Protein AF-A0A371G391-F1 (afdb_monomer_lite)

InterPro domains:
  IPR043128 Reverse transcriptase/Diguanylate cyclase domain [G3DSA:3.30.70.270] (27-77)
  IPR043502 DNA/RNA polymerase superfamily [SSF56672] (12-77)

Sequence (77 aa):
MSLHGYRRNHSGHLVSIRGIEVDKEKFNFIKDFSKIALPLAKLLQKHVEFLFDQPCEDAFQELKKRLTSTPILQAPN

Structure (mmCIF, N/CA/C/O backbone):
data_AF-A0A371G391-F1
#
_entry.id   AF-A0A371G391-F1
#
loop_
_atom_site.group_PDB
_atom_site.id
_atom_site.type_symbol
_atom_site.label_atom_id
_atom_site.label_alt_id
_atom_site.label_comp_id
_atom_site.label_asym_id
_atom_site.label_entity_id
_atom_site.label_seq_id
_atom_site.pdbx_PDB_ins_code
_atom_site.Cartn_x
_atom_site.Cartn_y
_atom_site.Cartn_z
_atom_site.occupancy
_atom_site.B_iso_or_equiv
_atom_site.auth_seq_id
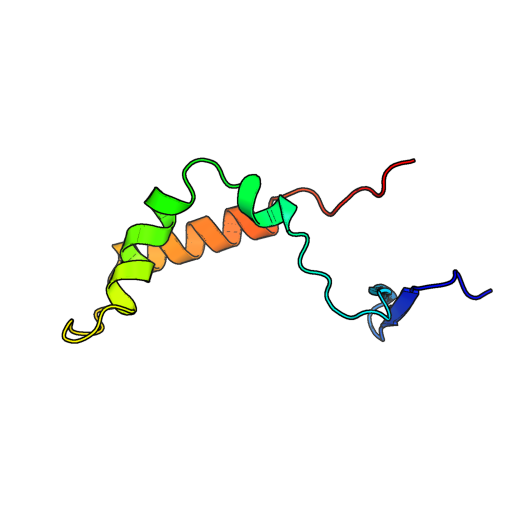_atom_site.auth_comp_id
_atom_site.auth_asym_id
_atom_site.auth_atom_id
_atom_site.pdbx_PDB_model_num
ATOM 1 N N . MET A 1 1 ? 0.003 -26.304 -33.102 1.00 43.84 1 MET A N 1
ATOM 2 C CA . MET A 1 1 ? 1.062 -26.838 -32.217 1.00 43.84 1 MET A CA 1
ATOM 3 C C . MET A 1 1 ? 0.772 -26.355 -30.806 1.00 43.84 1 MET A C 1
ATOM 5 O O . MET A 1 1 ? 1.024 -25.198 -30.500 1.00 43.84 1 MET A O 1
ATOM 9 N N . SER A 1 2 ? 0.115 -27.190 -30.001 1.00 43.12 2 SER A N 1
ATOM 10 C CA . SER A 1 2 ? -0.255 -26.848 -28.625 1.00 43.12 2 SER A CA 1
ATOM 11 C C . SER A 1 2 ? 0.957 -27.043 -27.724 1.00 43.12 2 SER A C 1
ATOM 13 O O . SER A 1 2 ? 1.321 -28.181 -27.434 1.00 43.12 2 SER A O 1
ATOM 15 N N . LEU A 1 3 ? 1.584 -25.947 -27.289 1.00 54.09 3 LEU A N 1
ATOM 16 C CA . LEU A 1 3 ? 2.456 -26.001 -26.120 1.00 54.09 3 LEU A CA 1
ATOM 17 C C . LEU A 1 3 ? 1.573 -26.376 -24.928 1.00 54.09 3 LEU A C 1
ATOM 19 O O . LEU A 1 3 ? 0.668 -25.632 -24.549 1.00 54.09 3 LEU A O 1
ATOM 23 N N . HIS A 1 4 ? 1.785 -27.587 -24.417 1.00 61.00 4 HIS A N 1
ATOM 24 C CA . HIS A 1 4 ? 1.084 -28.149 -23.270 1.00 61.00 4 HIS A CA 1
ATOM 25 C C . HIS A 1 4 ? 1.038 -27.119 -22.128 1.00 61.00 4 HIS A C 1
ATOM 27 O O . HIS A 1 4 ? 2.074 -26.765 -21.576 1.00 61.00 4 HIS A O 1
ATOM 33 N N . GLY A 1 5 ? -0.159 -26.628 -21.788 1.00 70.50 5 GLY A N 1
ATOM 34 C CA . GLY A 1 5 ? -0.378 -25.786 -20.606 1.00 70.50 5 GLY A CA 1
ATOM 35 C C . GLY A 1 5 ? -0.742 -24.317 -20.842 1.00 70.50 5 GLY A C 1
ATOM 36 O O . GLY A 1 5 ? -1.163 -23.667 -19.889 1.00 70.50 5 GLY A O 1
ATOM 37 N N . TYR A 1 6 ? -0.662 -23.781 -22.067 1.00 72.81 6 TYR A N 1
ATOM 38 C CA . TYR A 1 6 ? -0.930 -22.353 -22.324 1.00 72.81 6 TYR A CA 1
ATOM 39 C C . TYR A 1 6 ? -1.892 -22.126 -23.503 1.00 72.81 6 TYR A C 1
ATOM 41 O O . TYR A 1 6 ? -1.823 -22.808 -24.526 1.00 72.81 6 TYR A O 1
ATOM 49 N N . ARG A 1 7 ? -2.790 -21.139 -23.375 1.00 77.44 7 ARG A N 1
ATOM 50 C CA . ARG A 1 7 ? -3.753 -20.694 -24.401 1.00 77.44 7 ARG A CA 1
ATOM 51 C C . ARG A 1 7 ? -3.532 -19.217 -24.733 1.00 77.44 7 ARG A C 1
ATOM 53 O O . ARG A 1 7 ? -3.353 -18.405 -23.835 1.00 77.44 7 ARG A O 1
ATOM 60 N N . ARG A 1 8 ? -3.621 -18.840 -26.013 1.00 74.50 8 ARG A N 1
ATOM 61 C CA . ARG A 1 8 ? -3.682 -17.423 -26.415 1.00 74.50 8 ARG A CA 1
ATOM 62 C C . ARG A 1 8 ? -5.075 -16.833 -26.209 1.00 74.50 8 ARG A C 1
ATOM 64 O O . ARG A 1 8 ? -6.063 -17.428 -26.643 1.00 74.50 8 ARG A O 1
ATOM 71 N N . ASN A 1 9 ? -5.153 -15.676 -25.556 1.00 72.19 9 ASN A N 1
ATOM 72 C CA . ASN A 1 9 ? -6.391 -14.907 -25.444 1.00 72.19 9 ASN A CA 1
ATOM 73 C C . ASN A 1 9 ? -6.654 -14.084 -26.726 1.00 72.19 9 ASN A C 1
ATOM 75 O O . ASN A 1 9 ? -5.828 -14.043 -27.639 1.00 72.19 9 ASN A O 1
ATOM 79 N N . HIS A 1 10 ? -7.813 -13.426 -26.794 1.00 65.19 10 HIS A N 1
ATOM 80 C CA . HIS A 1 10 ? -8.230 -12.629 -27.956 1.00 65.19 10 HIS A CA 1
ATOM 81 C C . HIS A 1 10 ? -7.317 -11.420 -28.238 1.00 65.19 10 HIS A C 1
ATOM 83 O O . HIS A 1 10 ? -7.289 -10.936 -29.363 1.00 65.19 10 HIS A O 1
ATOM 89 N N . SER A 1 11 ? -6.547 -10.959 -27.246 1.00 71.00 11 SER A N 1
ATOM 90 C CA . SER A 1 11 ? -5.549 -9.894 -27.393 1.00 71.00 11 SER A CA 1
ATOM 91 C C . SER A 1 11 ? -4.141 -10.418 -27.727 1.00 71.00 11 SER A C 1
ATOM 93 O O . SER A 1 11 ? -3.196 -9.640 -27.794 1.00 71.00 11 SER A O 1
ATOM 95 N N . GLY A 1 12 ? -3.971 -11.732 -27.926 1.00 74.81 12 GLY A N 1
ATOM 96 C CA . GLY A 1 12 ? -2.708 -12.349 -28.343 1.00 74.81 12 GLY A CA 1
ATOM 97 C C . G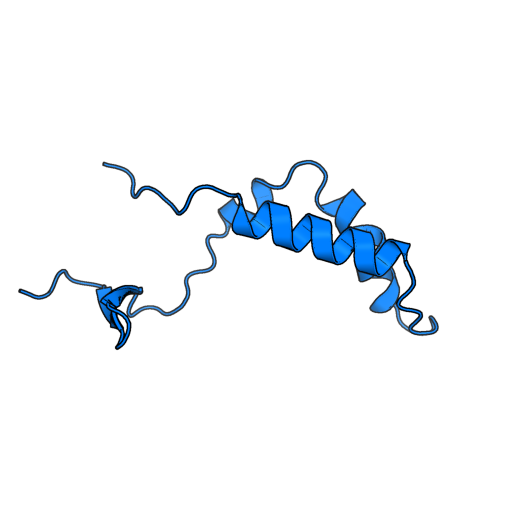LY A 1 12 ? -1.726 -12.712 -27.218 1.00 74.81 12 GLY A C 1
ATOM 98 O O . GLY A 1 12 ? -0.647 -13.237 -27.515 1.00 74.81 12 GLY A O 1
ATOM 99 N N . HIS A 1 13 ? -2.084 -12.504 -25.949 1.00 67.56 13 HIS A N 1
ATOM 100 C CA . HIS A 1 13 ? -1.271 -12.889 -24.791 1.00 67.56 13 HIS A CA 1
ATOM 101 C C . HIS A 1 13 ? -1.420 -14.379 -24.462 1.00 67.56 13 HIS A C 1
ATOM 103 O O . HIS A 1 13 ? -2.513 -14.942 -24.559 1.00 67.56 13 HIS A O 1
ATOM 109 N N . LEU A 1 14 ? -0.320 -15.015 -24.050 1.00 64.81 14 LEU A N 1
ATOM 110 C CA . LEU A 1 14 ? -0.308 -16.393 -23.554 1.00 64.81 14 LEU A CA 1
ATOM 111 C C . LEU A 1 14 ? -0.791 -16.423 -22.098 1.00 64.81 14 LEU A C 1
ATOM 113 O O . LEU A 1 14 ? -0.232 -15.745 -21.242 1.00 64.81 14 LEU A O 1
ATOM 117 N N . VAL A 1 15 ? -1.824 -17.217 -21.827 1.00 67.19 15 VAL A N 1
ATOM 118 C CA . VAL A 1 15 ? -2.433 -17.404 -20.506 1.00 67.19 15 VAL A CA 1
ATOM 119 C C . VAL A 1 15 ? -2.358 -18.882 -20.136 1.00 67.19 15 VAL A C 1
ATOM 121 O O . VAL A 1 15 ? -2.679 -19.742 -20.957 1.00 67.19 15 VAL A O 1
ATOM 124 N N . SER A 1 16 ? -1.928 -19.185 -18.910 1.00 72.38 16 SER A N 1
ATOM 125 C CA . SER A 1 16 ? -1.922 -20.559 -18.394 1.00 72.38 16 SER A CA 1
ATOM 126 C C . SER A 1 16 ? -3.344 -21.118 -18.340 1.00 72.38 16 SER A C 1
ATOM 128 O O . SER A 1 16 ? -4.273 -20.453 -17.879 1.00 72.38 16 SER A O 1
ATOM 130 N N . ILE A 1 17 ? -3.528 -22.364 -18.783 1.00 69.50 17 ILE A N 1
ATOM 131 C CA . ILE A 1 17 ? -4.825 -23.056 -18.691 1.00 69.50 17 ILE A CA 1
ATOM 132 C C . ILE A 1 17 ? -5.191 -23.428 -17.247 1.00 69.50 17 ILE A C 1
ATOM 134 O O . ILE A 1 17 ? -6.343 -23.760 -16.986 1.00 69.50 17 ILE A O 1
ATOM 138 N N . ARG A 1 18 ? -4.230 -23.373 -16.312 1.00 66.62 18 ARG A N 1
ATOM 139 C CA . ARG A 1 18 ? -4.441 -23.643 -14.879 1.00 66.62 18 ARG A CA 1
ATOM 140 C C . ARG A 1 18 ? -5.023 -22.444 -14.116 1.00 66.62 18 ARG A C 1
ATOM 142 O O . ARG A 1 18 ? -5.275 -22.553 -12.923 1.00 66.62 18 ARG A O 1
ATOM 149 N N . GLY A 1 19 ? -5.281 -21.329 -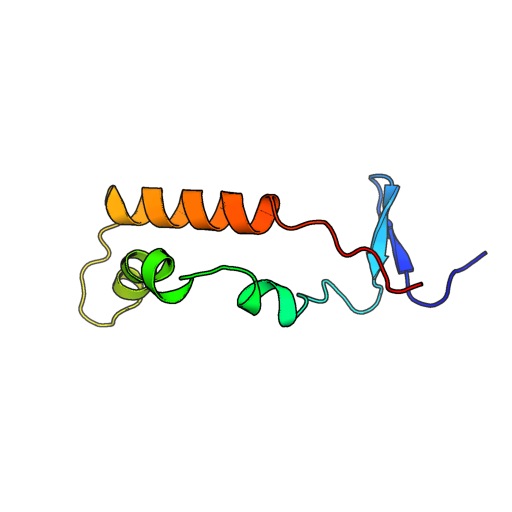14.804 1.00 59.84 19 GLY A N 1
ATOM 150 C CA . GLY A 1 19 ? -5.762 -20.077 -14.218 1.00 59.84 19 GLY A CA 1
ATOM 151 C C . GLY A 1 19 ? -4.654 -19.029 -14.095 1.00 59.84 19 GLY A C 1
ATOM 152 O O . GLY A 1 19 ? -3.520 -19.248 -14.524 1.00 59.84 19 GLY A O 1
ATOM 153 N N . ILE A 1 20 ? -4.991 -17.867 -13.526 1.00 58.47 20 ILE A N 1
ATOM 154 C CA . ILE A 1 20 ? -3.995 -16.866 -13.125 1.00 58.47 20 ILE A CA 1
ATOM 155 C C . ILE A 1 20 ? -3.257 -17.456 -11.925 1.00 58.47 20 ILE A C 1
ATOM 157 O O . ILE A 1 20 ? -3.721 -17.364 -10.791 1.00 58.47 20 ILE A O 1
ATOM 161 N N . GLU A 1 21 ? -2.132 -18.107 -12.185 1.00 52.31 21 GLU A N 1
ATOM 162 C CA . GLU A 1 21 ? -1.210 -18.517 -11.137 1.00 52.31 21 GLU A CA 1
ATOM 163 C C . GLU A 1 21 ? -0.575 -17.235 -10.594 1.00 52.31 21 GLU A C 1
ATOM 165 O O . GLU A 1 21 ? 0.306 -16.633 -11.211 1.00 52.31 21 GLU A O 1
ATOM 170 N N . VAL A 1 22 ? -1.129 -16.730 -9.489 1.00 51.41 22 VAL A N 1
ATOM 171 C CA . VAL A 1 22 ? -0.490 -15.658 -8.732 1.00 51.41 22 VAL A CA 1
ATOM 172 C C . VAL A 1 22 ? 0.759 -16.278 -8.146 1.00 51.41 22 VAL A C 1
ATOM 174 O O . VAL A 1 22 ? 0.691 -17.044 -7.187 1.00 51.41 22 VAL A O 1
ATOM 177 N N . ASP A 1 23 ? 1.881 -15.986 -8.788 1.00 54.03 23 ASP A N 1
ATOM 178 C CA . ASP A 1 23 ? 3.182 -16.439 -8.344 1.00 54.03 23 ASP A CA 1
ATOM 179 C C . ASP A 1 23 ? 3.368 -16.053 -6.870 1.00 54.03 23 ASP A C 1
ATOM 181 O O . ASP A 1 23 ? 3.311 -14.875 -6.498 1.00 54.03 23 ASP A O 1
ATOM 185 N N . LYS A 1 24 ? 3.515 -17.070 -6.017 1.00 50.72 24 LYS A N 1
ATOM 186 C CA . LYS A 1 24 ? 3.635 -16.905 -4.566 1.00 50.72 24 LYS A CA 1
ATOM 187 C C . LYS A 1 24 ? 4.893 -16.109 -4.202 1.00 50.72 24 LYS A C 1
ATOM 189 O O . LYS A 1 24 ? 4.896 -15.420 -3.183 1.00 50.72 24 LYS A O 1
ATOM 194 N N . GLU A 1 25 ? 5.911 -16.124 -5.062 1.00 53.28 25 GLU A N 1
ATOM 195 C CA . GLU A 1 25 ? 7.136 -15.343 -4.903 1.00 53.28 25 GLU A CA 1
ATOM 196 C C . GLU A 1 25 ? 6.894 -13.854 -5.160 1.00 53.28 25 GLU A C 1
ATOM 198 O O . GLU A 1 25 ? 7.557 -13.014 -4.554 1.00 53.28 25 GLU A O 1
ATOM 203 N N . LYS A 1 26 ? 5.894 -13.482 -5.974 1.00 56.94 26 LYS A N 1
ATOM 204 C CA . LYS A 1 26 ? 5.609 -12.077 -6.321 1.00 56.94 26 LYS A CA 1
ATOM 205 C C . LYS A 1 26 ? 5.336 -11.197 -5.095 1.00 56.94 26 LYS A C 1
ATOM 207 O O . LYS A 1 26 ? 5.685 -10.017 -5.106 1.00 56.94 26 LYS A O 1
ATOM 212 N N . PHE A 1 27 ? 4.755 -11.756 -4.032 1.00 54.88 27 PHE A N 1
ATOM 213 C CA . PHE A 1 27 ? 4.529 -11.029 -2.777 1.00 54.88 27 PHE A CA 1
ATOM 214 C C . PHE A 1 27 ? 5.799 -10.865 -1.927 1.00 54.88 27 PHE A C 1
ATOM 216 O O . PHE A 1 27 ? 5.919 -9.864 -1.223 1.00 54.88 27 PHE A O 1
ATOM 223 N N . ASN A 1 28 ? 6.769 -11.779 -2.033 1.00 59.06 28 ASN A N 1
ATOM 224 C CA . ASN A 1 28 ? 8.034 -11.704 -1.292 1.00 59.06 28 ASN A CA 1
ATOM 225 C C . ASN A 1 28 ? 9.025 -10.689 -1.893 1.00 59.06 28 ASN A C 1
ATOM 227 O O . ASN A 1 28 ? 9.957 -10.266 -1.212 1.00 59.06 28 ASN A O 1
ATOM 231 N N . PHE A 1 29 ? 8.819 -10.254 -3.141 1.00 65.94 29 PHE A N 1
ATOM 232 C CA . PHE A 1 29 ? 9.702 -9.289 -3.812 1.00 65.94 29 PHE A CA 1
ATOM 233 C C . PHE A 1 29 ? 9.482 -7.829 -3.399 1.00 65.94 29 PHE A C 1
ATOM 235 O O . PHE A 1 29 ? 10.357 -6.985 -3.616 1.00 65.94 29 PHE A O 1
ATOM 242 N N . ILE A 1 30 ? 8.338 -7.491 -2.798 1.00 76.88 30 ILE A N 1
ATOM 243 C CA . ILE A 1 30 ? 8.060 -6.110 -2.393 1.00 76.88 30 ILE A CA 1
ATOM 244 C C . ILE A 1 30 ? 8.736 -5.841 -1.049 1.00 76.88 30 ILE A C 1
ATOM 246 O O . ILE A 1 30 ? 8.179 -6.086 0.022 1.00 76.88 30 ILE A O 1
ATOM 250 N N . LYS A 1 31 ? 9.951 -5.287 -1.103 1.00 80.44 31 LYS A N 1
ATOM 251 C CA . LYS A 1 31 ? 10.655 -4.806 0.091 1.00 80.44 31 LYS A CA 1
ATOM 252 C C . LYS A 1 31 ? 9.744 -3.875 0.900 1.00 80.44 31 LYS A C 1
ATOM 254 O O . LYS A 1 31 ? 9.131 -2.970 0.335 1.00 80.44 31 LYS A O 1
ATOM 259 N N . ASP A 1 32 ? 9.686 -4.091 2.214 1.00 85.31 32 ASP A N 1
ATOM 260 C CA . ASP A 1 32 ? 8.862 -3.316 3.151 1.00 85.31 32 ASP A CA 1
ATOM 261 C C . ASP A 1 32 ? 7.341 -3.374 2.874 1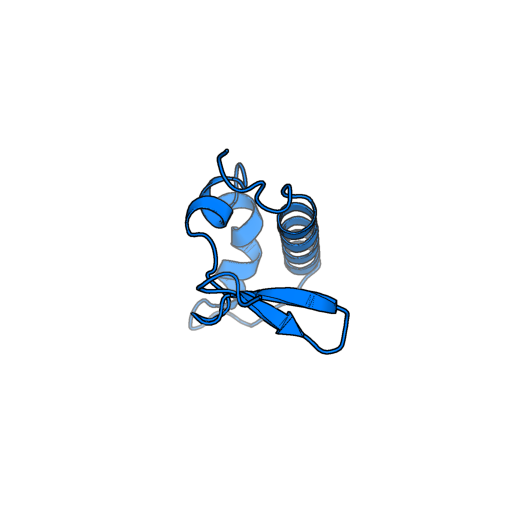.00 85.31 32 ASP A C 1
ATOM 263 O O . ASP A 1 32 ? 6.610 -2.487 3.315 1.00 85.31 32 ASP A O 1
ATOM 267 N N . PHE A 1 33 ? 6.837 -4.424 2.204 1.00 86.50 33 PHE A N 1
ATOM 268 C CA . PHE A 1 33 ? 5.406 -4.592 1.898 1.00 86.50 33 PHE A CA 1
ATOM 269 C C . PHE A 1 33 ? 4.498 -4.310 3.099 1.00 86.50 33 PHE A C 1
ATOM 271 O O . PHE A 1 33 ? 3.578 -3.504 2.993 1.00 86.50 33 PHE A O 1
ATOM 278 N N . SER A 1 34 ? 4.790 -4.904 4.260 1.00 87.38 34 SER A N 1
ATOM 279 C CA . SER A 1 34 ? 3.974 -4.732 5.467 1.00 87.38 34 SER A CA 1
ATOM 280 C C . SER A 1 34 ? 3.878 -3.274 5.925 1.00 87.38 34 SER A C 1
ATOM 282 O O . SER A 1 34 ? 2.859 -2.888 6.487 1.00 87.38 34 SER A O 1
ATOM 284 N N . LYS A 1 35 ? 4.907 -2.449 5.676 1.00 89.69 35 LYS A N 1
ATOM 285 C CA . LYS A 1 35 ? 4.877 -1.014 6.003 1.00 89.69 35 LYS A CA 1
ATOM 286 C C . LYS A 1 35 ? 3.980 -0.248 5.036 1.00 89.69 35 LYS A C 1
ATOM 288 O O . LYS A 1 35 ? 3.213 0.602 5.471 1.00 89.69 35 LYS A O 1
ATOM 293 N N . ILE A 1 36 ? 4.056 -0.575 3.746 1.00 91.19 36 ILE A N 1
ATOM 294 C CA . ILE A 1 36 ? 3.254 0.071 2.696 1.00 91.19 36 ILE A CA 1
ATOM 295 C C . ILE A 1 36 ? 1.783 -0.325 2.839 1.00 91.19 36 ILE A C 1
ATOM 297 O O . ILE A 1 36 ? 0.908 0.516 2.722 1.00 91.19 36 ILE A O 1
ATOM 301 N N . ALA A 1 37 ? 1.498 -1.590 3.145 1.00 91.44 37 ALA A N 1
ATOM 302 C CA . ALA A 1 37 ? 0.137 -2.098 3.285 1.00 91.44 37 ALA A CA 1
ATOM 303 C C . ALA A 1 37 ? -0.542 -1.690 4.605 1.00 91.44 37 ALA A C 1
ATOM 305 O O . ALA A 1 37 ? -1.743 -1.900 4.756 1.00 91.44 37 ALA A O 1
ATOM 306 N N . LEU A 1 38 ? 0.192 -1.118 5.565 1.00 92.38 38 LEU A N 1
ATOM 307 C CA . LEU A 1 38 ? -0.328 -0.815 6.899 1.00 92.38 38 LEU A CA 1
ATOM 308 C C . LEU A 1 38 ? -1.547 0.132 6.896 1.00 92.38 38 LEU A C 1
ATOM 310 O O . LEU A 1 38 ? -2.504 -0.180 7.607 1.00 92.38 38 LEU A O 1
ATOM 314 N N . PRO A 1 39 ? -1.576 1.246 6.131 1.00 92.25 39 PRO A N 1
ATOM 315 C CA . PRO A 1 39 ? -2.756 2.111 6.052 1.00 92.25 39 PRO A CA 1
ATOM 316 C C . PRO A 1 39 ? -3.977 1.355 5.518 1.00 92.25 39 PRO A C 1
ATOM 318 O O . PRO A 1 39 ? -5.051 1.415 6.107 1.00 92.25 39 PRO A O 1
ATOM 321 N N . LEU A 1 40 ? -3.784 0.526 4.490 1.00 93.38 40 LEU A N 1
ATOM 322 C CA . LEU A 1 40 ? -4.850 -0.293 3.908 1.00 93.38 40 LEU A CA 1
ATOM 323 C C . LEU A 1 40 ? -5.339 -1.382 4.871 1.00 93.38 40 LEU A C 1
ATOM 325 O O . LEU A 1 40 ? -6.532 -1.658 4.943 1.00 93.38 40 LEU A O 1
ATOM 329 N N . ALA A 1 41 ? -4.441 -1.981 5.655 1.00 91.62 41 ALA A N 1
ATOM 330 C CA . ALA A 1 41 ? -4.802 -2.982 6.654 1.00 91.62 41 ALA A CA 1
ATOM 331 C C . ALA A 1 41 ? -5.677 -2.396 7.775 1.00 91.62 41 ALA A C 1
ATOM 333 O O . ALA A 1 41 ? -6.520 -3.106 8.324 1.00 91.62 41 ALA A O 1
ATOM 334 N N . LYS A 1 42 ? -5.517 -1.106 8.105 1.00 89.81 42 LYS A N 1
ATOM 335 C CA . LYS A 1 42 ? -6.373 -0.410 9.081 1.00 89.81 42 LYS A CA 1
ATOM 336 C C . LYS A 1 42 ? -7.818 -0.280 8.603 1.00 89.81 42 LYS A C 1
ATOM 338 O O . LYS A 1 42 ? -8.716 -0.422 9.424 1.00 89.81 42 LYS A O 1
ATOM 343 N N . LEU A 1 43 ? -8.040 -0.122 7.296 1.00 90.38 43 LEU A N 1
ATOM 344 C CA . LEU A 1 43 ? -9.384 -0.057 6.701 1.00 90.38 43 LEU A CA 1
ATOM 345 C C . LEU A 1 43 ? -10.193 -1.348 6.880 1.00 90.38 43 LEU A C 1
ATOM 347 O O . LEU A 1 43 ? -11.416 -1.328 6.799 1.00 90.38 43 LEU A O 1
ATOM 351 N N . LEU A 1 44 ? -9.515 -2.479 7.093 1.00 89.12 44 LEU A N 1
ATOM 352 C CA . LEU A 1 44 ? -10.140 -3.795 7.251 1.00 89.12 44 LEU A CA 1
ATOM 353 C C . LEU A 1 44 ? -10.393 -4.162 8.722 1.00 89.12 44 LEU A C 1
ATOM 355 O O . LEU A 1 44 ? -10.900 -5.249 9.008 1.00 89.12 44 LEU A O 1
ATOM 359 N N . GLN A 1 45 ? -10.016 -3.296 9.667 1.00 91.38 45 GLN A N 1
ATOM 360 C CA . GLN A 1 45 ? -10.204 -3.561 11.090 1.00 91.38 45 GLN A CA 1
ATOM 361 C C . GLN A 1 45 ? -11.674 -3.411 11.484 1.00 91.38 45 GLN A C 1
ATOM 363 O O . GLN A 1 45 ? -12.365 -2.472 11.096 1.00 91.38 45 GLN A O 1
ATOM 368 N N . LYS A 1 46 ? -12.160 -4.350 12.299 1.00 89.06 46 LYS A N 1
ATOM 369 C CA . LYS A 1 46 ? -13.512 -4.270 12.857 1.00 89.06 46 LYS A CA 1
ATOM 370 C C . LYS A 1 46 ? -13.601 -3.086 13.819 1.00 89.06 46 LYS A C 1
ATOM 372 O O . LYS A 1 46 ? -12.663 -2.844 14.571 1.00 89.06 46 LYS A O 1
ATOM 377 N N . HIS A 1 47 ? -14.754 -2.418 13.838 1.00 88.00 47 HIS A N 1
ATOM 378 C CA . HIS A 1 47 ? -15.040 -1.278 14.723 1.00 88.00 47 HIS A CA 1
ATOM 379 C C . HIS A 1 47 ? -14.174 -0.030 14.485 1.00 88.00 47 HIS A C 1
ATOM 381 O O . HIS A 1 47 ? -14.156 0.862 15.329 1.00 88.00 47 HIS A O 1
ATOM 387 N N . VAL A 1 48 ? -13.491 0.054 13.342 1.00 85.00 48 VAL A N 1
ATOM 388 C CA . VAL A 1 48 ? -12.810 1.266 12.881 1.00 85.00 48 VAL A CA 1
ATOM 389 C C . VAL A 1 48 ? -13.627 1.864 11.741 1.00 85.00 48 VAL A C 1
ATOM 391 O O . VAL A 1 48 ? -14.169 1.136 10.908 1.00 85.00 48 VAL A O 1
ATOM 394 N N . GLU A 1 49 ? -13.757 3.187 11.727 1.00 87.12 49 GLU A N 1
ATOM 395 C CA . GLU A 1 49 ? -14.413 3.895 10.634 1.00 87.12 49 GLU A CA 1
ATOM 396 C C . GLU A 1 49 ? -13.605 3.719 9.342 1.00 87.12 49 GLU A C 1
ATOM 398 O O . GLU A 1 49 ? -12.378 3.849 9.334 1.00 87.12 49 GLU A O 1
ATOM 403 N N . PHE A 1 50 ? -14.287 3.392 8.244 1.00 89.00 50 PHE A N 1
ATOM 404 C CA . PHE A 1 50 ? -13.640 3.251 6.946 1.00 89.00 50 PHE A CA 1
ATOM 405 C C . PHE A 1 50 ? -13.277 4.643 6.413 1.00 89.00 50 PHE A C 1
ATOM 407 O O . PHE A 1 50 ? -14.085 5.297 5.756 1.00 89.00 50 PHE A O 1
ATOM 414 N N . LEU A 1 51 ? -12.060 5.100 6.711 1.00 89.06 51 LEU A N 1
ATOM 415 C CA . LEU A 1 51 ? -11.538 6.382 6.247 1.00 89.06 51 LEU A CA 1
ATOM 416 C C . LEU A 1 51 ? -10.431 6.161 5.218 1.00 89.06 51 LEU A C 1
ATOM 418 O O . LEU A 1 51 ? -9.276 5.936 5.569 1.00 89.06 51 LEU A O 1
ATOM 422 N N . PHE A 1 52 ? -10.792 6.243 3.940 1.00 92.00 52 PHE A N 1
ATOM 423 C CA . PHE A 1 52 ? -9.832 6.187 2.844 1.00 92.00 52 PHE A CA 1
ATOM 424 C C . PHE A 1 52 ? -9.225 7.578 2.610 1.00 92.00 52 PHE A C 1
ATOM 426 O O . PHE A 1 52 ? -9.728 8.374 1.820 1.00 92.00 52 PHE A O 1
ATOM 433 N N . ASP A 1 53 ? -8.180 7.888 3.371 1.00 92.44 53 ASP A N 1
ATOM 434 C CA . ASP A 1 53 ? -7.472 9.166 3.355 1.00 92.44 53 ASP A CA 1
ATOM 435 C C . ASP A 1 53 ? -6.237 9.150 2.432 1.00 92.44 53 ASP A C 1
ATOM 437 O O . ASP A 1 53 ? -5.918 8.149 1.786 1.00 92.44 53 ASP A O 1
ATOM 441 N N . GLN A 1 54 ? -5.527 10.280 2.353 1.00 95.62 54 GLN A N 1
ATOM 442 C CA . GLN A 1 54 ? -4.338 10.418 1.504 1.00 95.62 54 GLN A CA 1
ATOM 443 C C . GLN A 1 54 ? -3.266 9.334 1.775 1.00 95.62 54 GLN A C 1
ATOM 445 O O . GLN A 1 54 ? -2.792 8.735 0.812 1.00 95.62 54 GLN A O 1
ATOM 450 N N . PRO A 1 55 ? -2.930 8.987 3.038 1.00 92.94 55 PRO A N 1
ATOM 451 C CA . PRO A 1 55 ? -2.067 7.842 3.342 1.00 92.94 55 PRO A CA 1
ATOM 452 C C . PRO A 1 55 ? -2.517 6.508 2.730 1.00 92.94 55 PRO A C 1
ATOM 454 O O . PRO A 1 55 ? -1.671 5.698 2.341 1.00 92.94 55 PRO A O 1
ATOM 457 N N . CYS A 1 56 ? -3.826 6.250 2.661 1.00 93.81 56 CYS A N 1
ATOM 458 C CA . CYS A 1 56 ? -4.366 5.042 2.038 1.00 93.81 56 CYS A CA 1
ATOM 459 C C . CYS A 1 56 ? -4.215 5.068 0.513 1.00 93.81 56 CYS A C 1
ATOM 461 O O . CYS A 1 56 ? -3.796 4.065 -0.070 1.00 93.81 56 CYS A O 1
ATOM 463 N N . GLU A 1 57 ? -4.499 6.204 -0.125 1.00 95.12 57 GLU A N 1
ATOM 464 C CA . GLU A 1 57 ? -4.315 6.384 -1.571 1.00 95.12 57 GLU A CA 1
ATOM 465 C C . GLU A 1 57 ? -2.840 6.228 -1.966 1.00 95.12 57 GLU A C 1
ATOM 467 O O . GLU A 1 57 ? -2.515 5.457 -2.871 1.00 95.12 57 GLU A O 1
ATOM 472 N N . ASP A 1 58 ? -1.929 6.874 -1.235 1.00 95.44 58 ASP A N 1
ATOM 473 C CA . ASP A 1 58 ? -0.488 6.805 -1.493 1.00 95.44 58 ASP A CA 1
ATOM 474 C C . ASP A 1 58 ? 0.031 5.363 -1.360 1.00 95.44 58 ASP A C 1
ATOM 476 O O . ASP A 1 58 ? 0.772 4.869 -2.218 1.00 95.44 58 ASP A O 1
ATOM 480 N N . ALA A 1 59 ? -0.408 4.650 -0.316 1.00 94.12 59 ALA A N 1
ATOM 481 C CA . ALA A 1 59 ? -0.101 3.236 -0.119 1.00 94.12 59 ALA A CA 1
ATOM 482 C C . ALA A 1 59 ? -0.616 2.363 -1.274 1.00 94.12 59 ALA A C 1
ATOM 484 O O . ALA A 1 59 ? 0.093 1.469 -1.749 1.00 94.12 59 ALA A O 1
ATOM 485 N N . PHE A 1 60 ? -1.838 2.621 -1.744 1.00 93.19 60 PHE A N 1
ATOM 486 C CA . PHE A 1 60 ? -2.442 1.875 -2.842 1.00 93.19 60 PHE A CA 1
ATOM 487 C C . PHE A 1 60 ? -1.701 2.098 -4.167 1.00 93.19 60 PHE A C 1
ATOM 489 O O . PHE A 1 60 ? -1.381 1.131 -4.869 1.00 93.19 60 PHE A O 1
ATOM 496 N N . GLN A 1 61 ? -1.364 3.348 -4.493 1.00 93.88 61 GLN A N 1
ATOM 497 C CA . GLN A 1 61 ? -0.626 3.674 -5.715 1.00 93.88 61 GLN A CA 1
ATOM 498 C C . GLN A 1 61 ? 0.797 3.112 -5.696 1.00 93.88 61 GLN A C 1
ATOM 500 O O . GLN A 1 61 ? 1.256 2.570 -6.707 1.00 93.88 61 GLN A O 1
ATOM 505 N N . GLU A 1 62 ? 1.483 3.164 -4.554 1.00 91.44 62 GLU A N 1
ATOM 506 C CA . GLU A 1 62 ? 2.822 2.589 -4.422 1.00 91.44 62 GLU A CA 1
ATOM 507 C C . GLU A 1 62 ? 2.796 1.063 -4.590 1.00 91.44 62 GLU A C 1
ATOM 509 O O . GLU A 1 62 ? 3.626 0.500 -5.312 1.00 91.44 62 GLU A O 1
ATOM 514 N N . LEU A 1 63 ? 1.808 0.378 -4.001 1.00 88.88 63 LEU A N 1
ATOM 515 C CA . LEU A 1 63 ? 1.620 -1.059 -4.218 1.00 88.88 63 LEU A CA 1
ATOM 516 C C . LEU A 1 63 ? 1.369 -1.376 -5.689 1.00 88.88 63 LEU A C 1
ATOM 518 O O . LEU A 1 63 ? 2.022 -2.266 -6.238 1.00 88.88 63 LEU A O 1
ATOM 522 N N . LYS A 1 64 ? 0.472 -0.631 -6.343 1.00 87.88 64 LYS A N 1
ATOM 523 C CA . LYS A 1 64 ? 0.185 -0.793 -7.771 1.00 87.88 64 LYS A CA 1
ATOM 524 C C . LYS A 1 64 ? 1.464 -0.655 -8.591 1.00 87.88 64 LYS A C 1
ATOM 526 O O . LYS A 1 64 ? 1.788 -1.568 -9.345 1.00 87.88 64 LYS A O 1
ATOM 531 N N . LYS A 1 65 ? 2.233 0.416 -8.375 1.00 87.12 65 LYS A N 1
ATOM 532 C CA . LYS A 1 65 ? 3.505 0.676 -9.062 1.00 87.12 65 LYS A CA 1
ATOM 533 C C . LYS A 1 65 ? 4.492 -0.475 -8.893 1.00 87.12 65 LYS A C 1
ATOM 535 O O . LYS A 1 65 ? 5.048 -0.942 -9.887 1.00 87.12 65 LYS A O 1
ATOM 540 N N . ARG A 1 66 ? 4.702 -0.966 -7.668 1.00 83.31 66 ARG A N 1
ATOM 541 C CA . ARG A 1 66 ? 5.642 -2.072 -7.406 1.00 83.31 66 ARG A CA 1
ATOM 542 C C . ARG A 1 66 ? 5.180 -3.381 -8.037 1.00 83.31 66 ARG A C 1
ATOM 544 O O . ARG A 1 66 ? 5.983 -4.069 -8.665 1.00 83.31 66 ARG A O 1
ATOM 551 N N . LEU A 1 67 ? 3.885 -3.682 -7.962 1.00 78.50 67 LEU A N 1
ATOM 552 C CA . LEU A 1 67 ? 3.287 -4.875 -8.569 1.00 78.50 67 LEU A CA 1
ATOM 553 C C . LEU A 1 67 ? 3.310 -4.854 -10.104 1.00 78.50 67 LEU A C 1
ATOM 555 O O . LEU A 1 67 ? 3.374 -5.927 -10.716 1.00 78.50 67 LEU A O 1
ATOM 559 N N . THR A 1 68 ? 3.252 -3.666 -10.717 1.00 79.62 68 THR A N 1
ATOM 560 C CA . THR A 1 68 ? 3.338 -3.477 -12.176 1.00 79.62 68 THR A CA 1
ATOM 561 C C . THR A 1 68 ? 4.770 -3.323 -12.684 1.00 79.62 68 THR A C 1
ATOM 563 O O . THR A 1 68 ? 5.021 -3.600 -13.849 1.00 79.62 68 THR A O 1
ATOM 566 N N . SER A 1 69 ? 5.706 -2.892 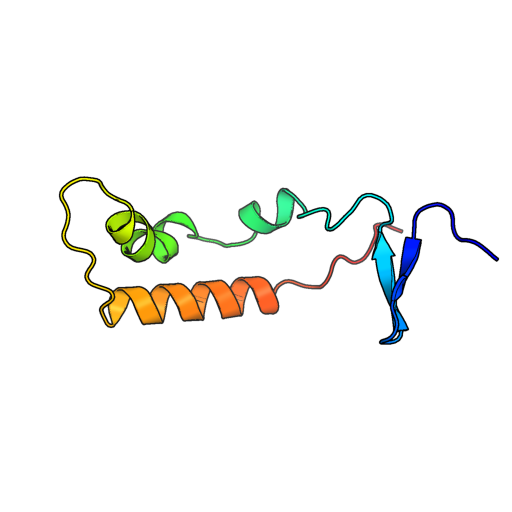-11.832 1.00 68.44 69 SER A N 1
ATOM 567 C CA . SER A 1 69 ? 7.126 -2.714 -12.177 1.00 68.44 69 SER A CA 1
ATOM 568 C C . SER A 1 69 ? 7.974 -3.968 -11.947 1.00 68.44 69 SER A C 1
ATOM 570 O O . SER A 1 69 ? 9.144 -3.981 -12.325 1.00 68.44 69 SER A O 1
ATOM 572 N N . THR A 1 70 ? 7.425 -5.004 -11.307 1.00 59.19 70 THR A N 1
ATOM 573 C CA . THR A 1 70 ? 8.122 -6.286 -11.142 1.00 59.19 70 THR A CA 1
ATOM 574 C C . THR A 1 70 ? 8.302 -6.922 -12.526 1.00 59.19 70 THR A C 1
ATOM 576 O O . THR A 1 70 ? 7.322 -6.954 -13.279 1.00 59.19 70 THR A O 1
ATOM 579 N N . PRO A 1 71 ? 9.504 -7.415 -12.891 1.00 55.44 71 PRO A N 1
ATOM 580 C CA . PRO A 1 71 ? 9.718 -8.036 -14.190 1.00 55.44 71 PRO A CA 1
ATOM 581 C C . PRO A 1 71 ? 8.718 -9.175 -14.366 1.00 55.44 71 PRO A C 1
ATOM 583 O O . PRO A 1 71 ? 8.548 -10.022 -13.489 1.00 55.44 71 PRO A O 1
ATOM 586 N N . ILE A 1 72 ? 8.013 -9.144 -15.494 1.00 53.69 72 ILE A N 1
ATOM 587 C CA . ILE A 1 72 ? 7.175 -10.240 -15.960 1.00 53.69 72 ILE A CA 1
ATOM 588 C C . ILE A 1 72 ? 8.091 -11.459 -16.003 1.00 53.69 72 ILE A C 1
ATOM 590 O O . ILE A 1 72 ? 8.997 -11.488 -16.830 1.00 53.69 72 ILE A O 1
ATOM 594 N N . LEU A 1 73 ? 7.889 -12.378 -15.053 1.00 5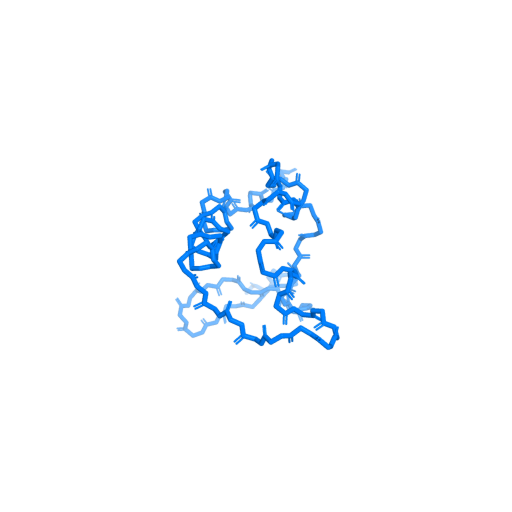1.62 73 LEU A N 1
ATOM 595 C CA . LEU A 1 73 ? 8.388 -13.751 -15.013 1.00 51.62 73 LEU A CA 1
ATOM 596 C C . LEU A 1 73 ? 9.072 -14.156 -16.322 1.00 51.62 73 LEU A C 1
ATOM 598 O O . LEU A 1 73 ? 8.406 -14.563 -17.276 1.00 51.62 73 LEU A O 1
ATOM 602 N N . GLN A 1 74 ? 10.398 -14.039 -16.382 1.00 49.06 74 GLN A N 1
ATOM 603 C CA . GLN A 1 74 ? 11.128 -14.854 -17.338 1.00 49.06 74 GLN A CA 1
ATOM 604 C C . GLN A 1 74 ? 11.054 -16.277 -16.798 1.00 49.06 74 GLN A C 1
ATOM 606 O O . GLN A 1 74 ? 11.475 -16.536 -15.670 1.00 49.06 74 GLN A O 1
ATOM 611 N N . ALA A 1 75 ? 10.451 -17.172 -17.580 1.00 44.34 75 ALA A N 1
ATOM 612 C CA . ALA A 1 75 ? 10.507 -18.596 -17.296 1.00 44.34 75 ALA A CA 1
ATOM 613 C C . ALA A 1 75 ? 11.985 -19.004 -17.151 1.00 44.34 75 ALA A C 1
ATOM 615 O O . ALA A 1 75 ? 12.814 -18.504 -17.921 1.00 44.34 75 ALA A O 1
ATOM 616 N N . PRO A 1 76 ? 12.337 -19.858 -16.176 1.00 44.09 76 PRO A N 1
ATOM 617 C CA . PRO A 1 76 ? 13.690 -20.386 -16.103 1.00 44.09 76 PRO A CA 1
ATOM 618 C C . PRO A 1 76 ? 13.981 -21.135 -17.411 1.00 44.09 76 PRO A C 1
ATOM 620 O O . PRO A 1 76 ? 13.108 -21.852 -17.906 1.00 44.09 76 PRO A O 1
ATOM 623 N N . ASN A 1 77 ? 15.165 -20.896 -17.986 1.00 49.00 77 ASN A N 1
ATOM 624 C CA . ASN A 1 77 ? 15.661 -21.626 -19.159 1.00 49.00 77 ASN A CA 1
ATOM 625 C C . ASN A 1 77 ? 15.663 -23.139 -18.921 1.00 49.00 77 ASN A C 1
ATOM 627 O O . ASN A 1 77 ? 16.000 -23.550 -17.787 1.00 49.00 77 ASN A O 1
#

pLDDT: mean 74.83, std 16.49, range [43.12, 95.62]

Radius of gyration: 17.31 Å; chains: 1; bounding box: 31×39×47 Å

Organism: Mucuna pruriens (NCBI:txid157652)

Secondary structure (DSSP, 8-state):
---TTEEE-TTS-EEETT-----GGGGTTSTTHHHHSHHHHHHTSTTS-----HHHHHHHHHHHHHHHHS---PPP-

Foldseek 3Di:
DDPPFWDADPVGDIDGPVHPPPPPCLCVPDVPLCVLCVVVVQCVDPPDDNDCDPSNVSSVVVVVCSSVPPPDDDDDD